Protein AF-A0A7Y4X957-F1 (afdb_monomer_lite)

pLDDT: mean 72.12, std 13.3, range [42.69, 87.0]

Sequence (55 aa):
MTEPTDECAHPACHCPAELGNDYCSDYCRFTPPHPAEVCQCGHDDCELEVDGVLA

Secondary structure (DSSP, 8-state):
------S-SSTT--SPPPTTSSSSSHHHHHS---TT-------TTTS--------

Radius of gyration: 12.7 Å; chains: 1; bounding box: 46×25×25 Å

Foldseek 3Di:
DDDQPQAAPQPLFGHGPDDPDNHVDVQSVPDDRDPVDHDPRVDPRSPPPPPDDDD

Structure (mmCIF, N/CA/C/O backbone):
data_AF-A0A7Y4X957-F1
#
_entry.id   AF-A0A7Y4X957-F1
#
loop_
_atom_site.group_PDB
_atom_site.id
_atom_site.type_symbol
_atom_site.label_atom_id
_atom_site.label_alt_id
_atom_site.label_comp_id
_atom_site.label_asym_id
_atom_site.label_entity_id
_atom_site.label_seq_id
_atom_site.pdbx_PDB_ins_code
_atom_site.Cartn_x
_atom_site.Cartn_y
_atom_site.Cartn_z
_atom_site.occupancy
_atom_site.B_iso_or_equiv
_atom_site.auth_seq_id
_atom_site.auth_comp_id
_atom_site.auth_asym_id
_atom_site.auth_atom_id
_atom_site.pdbx_PDB_model_num
ATOM 1 N N . MET A 1 1 ? -21.154 -5.353 10.041 1.00 42.69 1 MET A N 1
ATOM 2 C CA . MET A 1 1 ? -19.710 -5.413 10.317 1.00 42.69 1 MET A CA 1
ATOM 3 C C . MET A 1 1 ? -19.082 -5.443 8.945 1.00 42.69 1 MET A C 1
ATOM 5 O O . MET A 1 1 ? -19.242 -6.442 8.266 1.00 42.69 1 MET A O 1
ATOM 9 N N . THR A 1 2 ? -18.623 -4.293 8.459 1.00 45.25 2 THR A N 1
ATOM 10 C CA . THR A 1 2 ? -18.085 -4.174 7.100 1.00 45.25 2 THR A CA 1
ATOM 11 C C . THR A 1 2 ? -16.655 -4.674 7.166 1.00 45.25 2 THR A C 1
ATOM 13 O O . THR A 1 2 ? -15.839 -4.075 7.861 1.00 45.25 2 THR A O 1
ATOM 16 N N . GLU A 1 3 ? -16.408 -5.825 6.559 1.00 48.72 3 GLU A N 1
ATOM 17 C CA . GLU A 1 3 ? -15.082 -6.420 6.435 1.00 48.72 3 GLU A CA 1
ATOM 18 C C . GLU A 1 3 ? -14.207 -5.431 5.643 1.00 48.72 3 GLU A C 1
ATOM 20 O O . GLU A 1 3 ? -14.621 -5.035 4.547 1.00 48.72 3 GLU A O 1
ATOM 25 N N . PRO A 1 4 ? -13.076 -4.935 6.187 1.00 55.47 4 PRO A N 1
ATOM 26 C CA . PRO A 1 4 ? -12.109 -4.239 5.354 1.00 55.47 4 PRO A CA 1
ATOM 27 C C . PRO A 1 4 ? -11.660 -5.261 4.315 1.00 55.47 4 PRO A C 1
ATOM 29 O O . PRO A 1 4 ? -11.209 -6.336 4.670 1.00 55.47 4 PRO A O 1
ATOM 32 N N . THR A 1 5 ? -11.866 -4.993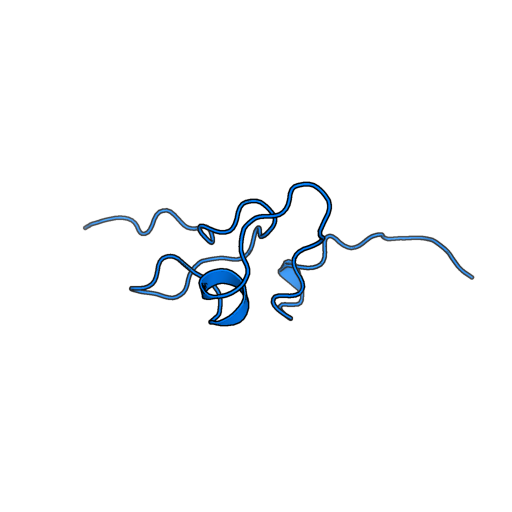 3.035 1.00 54.84 5 THR A N 1
ATOM 33 C CA . THR A 1 5 ? -11.275 -5.826 1.989 1.00 54.84 5 THR A CA 1
ATOM 34 C C . THR A 1 5 ? -9.766 -5.579 2.026 1.00 54.84 5 THR A C 1
ATOM 36 O O . THR A 1 5 ? -9.290 -4.570 1.518 1.00 54.84 5 THR A O 1
ATOM 39 N N . ASP A 1 6 ? -9.110 -6.488 2.749 1.00 68.31 6 ASP A N 1
ATOM 40 C CA . ASP A 1 6 ? -7.782 -6.579 3.374 1.00 68.31 6 ASP A CA 1
ATOM 41 C C . ASP A 1 6 ? -6.511 -6.195 2.584 1.00 68.31 6 ASP A C 1
ATOM 43 O O . ASP A 1 6 ? -5.416 -6.510 3.038 1.00 68.31 6 ASP A O 1
ATOM 47 N N . GLU A 1 7 ? -6.577 -5.496 1.451 1.00 75.44 7 GLU A N 1
ATOM 48 C CA . GLU A 1 7 ? -5.387 -5.241 0.622 1.00 75.44 7 GLU A CA 1
ATOM 49 C C . GLU A 1 7 ? -5.329 -3.796 0.116 1.00 75.44 7 GLU A C 1
ATOM 51 O O . GLU A 1 7 ? -6.344 -3.157 -0.163 1.00 75.44 7 GLU A O 1
ATOM 56 N N . CYS A 1 8 ? -4.112 -3.265 0.012 1.00 85.44 8 CYS A N 1
ATOM 57 C CA . CYS A 1 8 ? -3.837 -1.948 -0.539 1.00 85.44 8 CYS A CA 1
ATOM 58 C C . CYS A 1 8 ? -4.420 -1.831 -1.955 1.00 85.44 8 CYS A C 1
ATOM 60 O O . CYS A 1 8 ? -4.160 -2.660 -2.822 1.00 85.44 8 CYS A O 1
ATOM 62 N N . ALA A 1 9 ? -5.132 -0.741 -2.237 1.00 85.19 9 ALA A N 1
ATOM 63 C CA . ALA A 1 9 ? -5.714 -0.454 -3.547 1.00 85.19 9 ALA A CA 1
ATOM 64 C C . ALA A 1 9 ? -4.666 -0.210 -4.651 1.00 85.19 9 ALA A C 1
ATOM 66 O O . ALA A 1 9 ? -5.019 -0.037 -5.820 1.00 85.19 9 ALA A O 1
ATOM 67 N N . HIS A 1 10 ? -3.378 -0.165 -4.301 1.00 81.75 10 HIS A N 1
ATOM 68 C CA . HIS A 1 10 ? -2.302 -0.034 -5.268 1.00 81.75 10 HIS A CA 1
ATOM 69 C C . HIS A 1 10 ? -1.991 -1.406 -5.895 1.00 81.75 10 HIS A C 1
ATOM 71 O O . HIS A 1 10 ? -1.520 -2.292 -5.196 1.00 81.75 10 HIS A O 1
ATOM 77 N N . PRO A 1 11 ? -2.160 -1.593 -7.216 1.00 79.81 11 PRO A N 1
ATOM 78 C CA . PRO A 1 11 ? -2.120 -2.904 -7.872 1.00 79.81 11 PRO A CA 1
ATOM 79 C C . PRO A 1 11 ? -0.744 -3.579 -7.869 1.00 79.81 11 PRO A C 1
ATOM 81 O O . PRO A 1 11 ? -0.663 -4.777 -8.105 1.00 79.81 11 PRO A O 1
ATOM 84 N N . ALA A 1 12 ? 0.333 -2.823 -7.634 1.00 78.44 12 ALA A N 1
ATOM 85 C CA . ALA A 1 12 ? 1.673 -3.384 -7.437 1.00 78.44 12 ALA A CA 1
ATOM 86 C C . ALA A 1 12 ? 2.015 -3.628 -5.952 1.00 78.44 12 ALA A C 1
ATOM 88 O O . ALA A 1 12 ? 3.150 -3.972 -5.641 1.00 78.44 12 ALA A O 1
ATOM 89 N N . CYS A 1 13 ? 1.077 -3.373 -5.034 1.00 82.50 13 CYS A N 1
ATOM 90 C CA . CYS A 1 13 ? 1.243 -3.503 -3.590 1.00 82.50 13 CYS A CA 1
ATOM 91 C C . CYS A 1 13 ? 0.334 -4.613 -3.065 1.00 82.50 13 CYS A C 1
ATOM 93 O O . CYS A 1 13 ? -0.857 -4.620 -3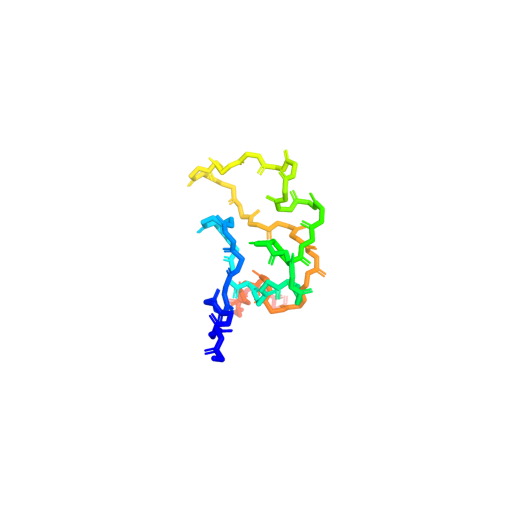.354 1.00 82.50 13 CYS A O 1
ATOM 95 N N . HIS A 1 14 ? 0.892 -5.498 -2.247 1.00 80.44 14 HIS A N 1
ATOM 96 C CA . HIS A 1 14 ? 0.151 -6.582 -1.597 1.00 80.44 14 HIS A CA 1
ATOM 97 C C . HIS A 1 14 ? 0.009 -6.382 -0.084 1.00 80.44 14 HIS A C 1
ATOM 99 O O . HIS A 1 14 ? -0.426 -7.277 0.630 1.00 80.44 14 HIS A O 1
ATOM 105 N N . CYS A 1 15 ? 0.373 -5.204 0.426 1.00 84.06 15 CYS A N 1
ATOM 106 C CA . CYS A 1 15 ? 0.272 -4.929 1.851 1.00 84.06 15 CYS A CA 1
ATOM 107 C C . CYS A 1 15 ? -1.182 -4.775 2.299 1.00 84.06 15 CYS A C 1
ATOM 109 O O . CYS A 1 15 ? -2.000 -4.257 1.533 1.00 84.06 15 CYS A O 1
ATOM 111 N N . PRO A 1 16 ? -1.484 -5.086 3.570 1.00 84.75 16 PRO A N 1
ATOM 112 C CA . PRO A 1 16 ? -2.772 -4.750 4.147 1.00 84.75 16 PRO A CA 1
ATOM 113 C C . PRO A 1 16 ? -2.971 -3.232 4.167 1.00 84.75 16 PRO A C 1
ATOM 115 O O . PRO A 1 16 ? -2.055 -2.466 4.484 1.00 84.75 16 PRO A O 1
ATOM 118 N N . ALA A 1 17 ? -4.171 -2.790 3.801 1.00 83.81 17 ALA A N 1
ATOM 119 C CA . ALA A 1 17 ? -4.536 -1.382 3.882 1.00 83.81 17 ALA A CA 1
ATOM 120 C C . ALA A 1 17 ? -4.696 -0.933 5.349 1.00 83.81 17 ALA A C 1
ATOM 122 O O . ALA A 1 17 ? -5.064 -1.727 6.219 1.00 83.81 17 ALA A O 1
ATOM 123 N N . GLU A 1 18 ? -4.424 0.343 5.644 1.00 79.50 18 GLU A N 1
ATOM 124 C CA . GLU A 1 18 ? -4.628 0.869 6.998 1.00 79.50 18 GLU A CA 1
ATOM 125 C C . GLU A 1 18 ? -6.117 0.894 7.374 1.00 79.50 18 GLU A C 1
ATOM 127 O O . GLU A 1 18 ? -6.988 1.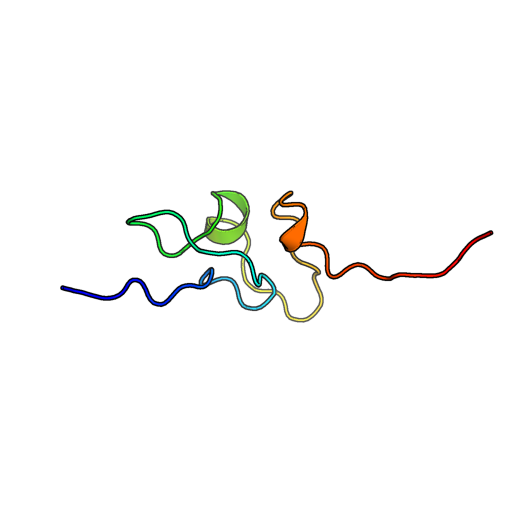152 6.546 1.00 79.50 18 GLU A O 1
ATOM 132 N N . LEU A 1 19 ? -6.435 0.681 8.655 1.00 75.38 19 LEU A N 1
ATOM 133 C CA . LEU A 1 19 ? -7.821 0.644 9.121 1.00 75.38 19 LEU A CA 1
ATOM 134 C C . LEU A 1 19 ? -8.532 1.987 8.858 1.00 75.38 19 LEU A C 1
ATOM 136 O O . LEU A 1 19 ? -8.297 2.975 9.552 1.00 75.38 19 LEU A O 1
ATOM 140 N N . GLY A 1 20 ? -9.442 1.999 7.882 1.00 77.38 20 GLY A N 1
ATOM 141 C CA . GLY A 1 20 ? -10.173 3.199 7.459 1.00 77.38 20 GLY A CA 1
ATOM 142 C C . GLY A 1 20 ? -9.563 3.944 6.266 1.00 77.38 20 GLY A C 1
ATOM 143 O O . GLY A 1 20 ? -10.092 4.991 5.897 1.00 77.38 20 GLY A O 1
ATOM 144 N N . ASN A 1 21 ? -8.504 3.411 5.654 1.00 80.62 21 ASN A N 1
ATOM 145 C CA . ASN A 1 21 ? -7.950 3.865 4.381 1.00 80.62 21 ASN A CA 1
ATOM 146 C C . ASN A 1 21 ? -7.880 2.700 3.385 1.00 80.62 21 ASN A C 1
ATOM 148 O O . ASN A 1 21 ? -7.735 1.548 3.769 1.00 80.62 21 ASN A O 1
ATOM 152 N N . ASP A 1 22 ? -7.917 3.011 2.091 1.00 85.12 22 ASP A N 1
ATOM 153 C CA . ASP A 1 22 ? -7.753 2.016 1.021 1.00 85.12 22 ASP A CA 1
ATOM 154 C C . ASP A 1 22 ? -6.276 1.740 0.681 1.00 85.12 22 ASP A C 1
ATOM 156 O O . ASP A 1 22 ? -5.974 0.961 -0.215 1.00 85.12 22 ASP A O 1
ATOM 160 N N . TYR A 1 23 ? -5.332 2.399 1.354 1.00 85.81 23 TYR A N 1
ATOM 161 C CA . TYR A 1 23 ? -3.903 2.327 1.048 1.00 85.81 23 TYR A CA 1
ATOM 162 C C . TYR A 1 23 ? -3.119 1.930 2.295 1.00 85.81 23 TYR A C 1
ATOM 164 O O . TYR A 1 23 ? -3.499 2.282 3.410 1.00 85.81 23 TYR A O 1
ATOM 172 N N . CYS A 1 24 ? -2.013 1.213 2.101 1.00 85.62 24 CYS A N 1
ATOM 173 C CA . CYS A 1 24 ? -1.112 0.856 3.197 1.00 85.62 24 CYS A CA 1
ATOM 174 C C . CYS A 1 24 ? -0.240 2.040 3.658 1.00 85.62 24 CYS A C 1
ATOM 176 O O . CYS A 1 24 ? 0.224 2.053 4.791 1.00 85.62 24 CYS A O 1
ATOM 178 N N . SER A 1 25 ? 0.003 3.024 2.785 1.00 85.00 25 SER A N 1
ATOM 179 C CA . SER A 1 25 ? 0.755 4.239 3.102 1.00 85.00 25 SER A CA 1
ATOM 180 C C . SER A 1 25 ? 0.430 5.372 2.124 1.00 85.00 25 SER A C 1
ATOM 182 O O . SER A 1 25 ? -0.126 5.148 1.041 1.00 85.00 25 SER A O 1
ATOM 184 N N . ASP A 1 26 ? 0.835 6.599 2.469 1.00 87.00 26 ASP A N 1
ATOM 185 C CA . ASP A 1 26 ? 0.739 7.760 1.577 1.00 87.00 26 ASP A CA 1
ATOM 186 C C . ASP A 1 26 ? 1.458 7.535 0.239 1.00 87.00 26 ASP A C 1
ATOM 188 O O . ASP A 1 26 ? 1.002 8.027 -0.791 1.00 87.00 26 ASP A O 1
ATOM 192 N N . TYR A 1 27 ? 2.542 6.749 0.213 1.00 84.94 27 TYR A N 1
ATOM 193 C CA . TYR A 1 27 ? 3.244 6.432 -1.031 1.00 84.94 27 TYR A CA 1
ATOM 194 C C . TYR A 1 27 ? 2.298 5.779 -2.038 1.00 84.94 27 TYR A C 1
ATOM 196 O O . TYR A 1 27 ? 2.154 6.265 -3.152 1.00 84.94 27 TYR A O 1
ATOM 204 N N . CYS A 1 28 ? 1.579 4.734 -1.635 1.00 86.12 28 CYS A N 1
ATOM 205 C CA . CYS A 1 28 ? 0.623 4.051 -2.504 1.00 86.12 28 CYS A CA 1
ATOM 206 C C . CYS A 1 28 ? -0.571 4.932 -2.897 1.00 86.12 28 CYS A C 1
ATOM 208 O O . CYS A 1 28 ? -1.185 4.695 -3.933 1.00 86.12 28 CYS A O 1
ATOM 210 N N . ARG A 1 29 ? -0.898 5.943 -2.084 1.00 86.12 29 ARG A N 1
ATOM 211 C CA . ARG A 1 29 ? -1.968 6.909 -2.358 1.00 86.12 29 ARG A CA 1
ATOM 212 C C . ARG A 1 29 ? -1.573 7.946 -3.411 1.00 86.12 29 ARG A C 1
ATOM 214 O O . ARG A 1 29 ? -2.419 8.362 -4.201 1.00 86.12 29 ARG A O 1
ATOM 221 N N . PHE A 1 30 ? -0.324 8.413 -3.384 1.00 85.56 30 PHE A N 1
ATOM 222 C CA . PHE A 1 30 ? 0.175 9.459 -4.284 1.00 85.56 30 PHE A CA 1
ATOM 223 C C . PHE A 1 30 ? 0.879 8.908 -5.525 1.00 85.56 30 PHE A C 1
ATOM 225 O O . PHE A 1 30 ? 0.924 9.594 -6.548 1.00 85.56 30 PHE A O 1
ATOM 232 N N . THR A 1 31 ? 1.413 7.691 -5.452 1.00 81.62 31 THR A N 1
ATOM 233 C CA . THR A 1 31 ? 2.059 7.016 -6.574 1.00 81.62 31 THR A CA 1
ATOM 234 C C . THR A 1 31 ? 0.995 6.425 -7.496 1.00 81.62 31 THR A C 1
ATOM 236 O O . THR A 1 31 ? 0.188 5.600 -7.061 1.00 81.62 31 THR A O 1
ATOM 239 N N . PRO A 1 32 ? 0.949 6.842 -8.771 1.00 75.69 32 PRO A N 1
ATOM 240 C CA . PRO A 1 32 ? 0.032 6.257 -9.727 1.00 75.69 32 PRO A CA 1
ATOM 241 C C . PRO A 1 32 ? 0.447 4.816 -10.053 1.00 75.69 32 PRO A C 1
ATOM 243 O O . PRO A 1 32 ? 1.638 4.523 -10.154 1.00 75.69 32 PRO A O 1
ATOM 246 N N . PRO A 1 33 ? -0.524 3.923 -10.293 1.00 67.06 33 PRO A N 1
ATOM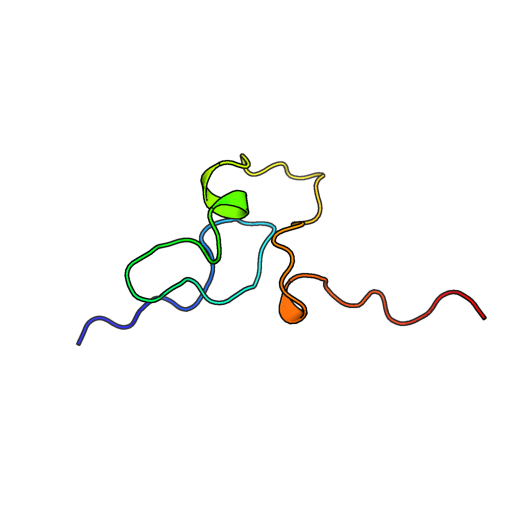 247 C CA . PRO A 1 33 ? -0.243 2.544 -10.649 1.00 67.06 33 PRO A CA 1
ATOM 248 C C . PRO A 1 33 ? 0.447 2.473 -12.010 1.00 67.06 33 PRO A C 1
ATOM 250 O O . PRO A 1 33 ? -0.191 2.643 -13.051 1.00 67.06 33 PRO A O 1
ATOM 253 N N . HIS A 1 34 ? 1.748 2.199 -12.013 1.00 67.81 34 HIS A N 1
ATOM 254 C CA . HIS A 1 34 ? 2.499 1.945 -13.232 1.00 67.81 34 HIS A CA 1
ATOM 255 C C . HIS A 1 34 ? 2.780 0.444 -13.382 1.00 67.81 34 HIS A C 1
ATOM 257 O O . HIS A 1 34 ? 3.324 -0.180 -12.475 1.00 67.81 34 HIS A O 1
ATOM 263 N N . PRO A 1 35 ? 2.475 -0.157 -14.547 1.00 60.72 35 PRO A N 1
ATOM 264 C CA . PRO A 1 35 ? 2.610 -1.600 -14.760 1.00 60.72 35 PRO A CA 1
ATOM 265 C C . PRO A 1 35 ? 4.066 -2.097 -14.798 1.00 60.72 35 PRO A C 1
ATOM 267 O O . PRO A 1 35 ? 4.293 -3.297 -14.906 1.00 60.72 35 PRO A O 1
ATOM 270 N N . ALA A 1 36 ? 5.044 -1.190 -14.762 1.00 62.00 36 ALA A N 1
ATOM 271 C CA . ALA A 1 36 ? 6.470 -1.503 -14.820 1.00 62.00 36 ALA A CA 1
ATOM 272 C C . ALA A 1 36 ? 7.204 -1.236 -13.493 1.00 62.00 36 ALA A C 1
ATOM 274 O O . ALA A 1 36 ? 8.416 -1.427 -13.431 1.00 62.00 36 ALA A O 1
ATOM 275 N N . GLU A 1 37 ? 6.503 -0.767 -12.457 1.00 66.94 37 GLU A N 1
ATOM 276 C CA . GLU A 1 37 ? 7.120 -0.268 -11.228 1.00 66.94 37 GLU A CA 1
ATOM 277 C C . GLU A 1 37 ? 6.800 -1.187 -10.048 1.00 66.94 37 GLU A C 1
ATOM 279 O O . GLU A 1 37 ? 5.643 -1.508 -9.778 1.00 66.94 37 GLU A O 1
ATOM 284 N N . VAL A 1 38 ? 7.850 -1.620 -9.349 1.00 72.56 38 VAL A N 1
ATOM 285 C CA . VAL A 1 38 ? 7.733 -2.370 -8.095 1.00 72.56 38 VAL A CA 1
ATOM 286 C C . VAL A 1 38 ? 7.274 -1.400 -7.011 1.00 72.56 38 VAL A C 1
ATOM 288 O O . VAL A 1 38 ? 7.783 -0.279 -6.930 1.00 72.56 38 VAL A O 1
ATOM 291 N N . CYS A 1 39 ? 6.315 -1.805 -6.180 1.00 80.50 39 CYS A N 1
ATOM 292 C CA . CYS A 1 39 ? 5.844 -0.953 -5.100 1.00 80.50 39 CYS A CA 1
ATOM 293 C C . CYS A 1 39 ? 6.937 -0.758 -4.043 1.00 80.50 39 CYS 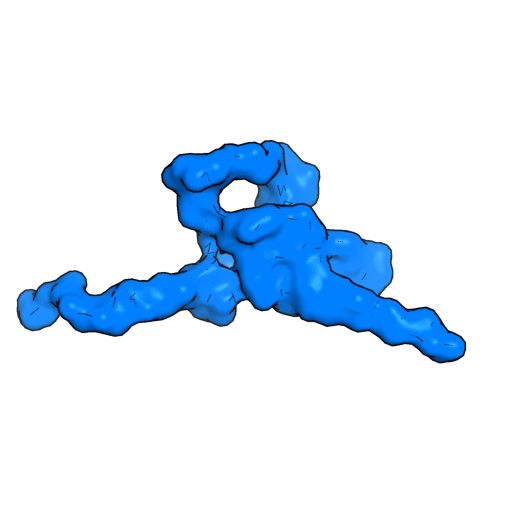A C 1
ATOM 295 O O . CYS A 1 39 ? 7.387 -1.712 -3.421 1.00 80.50 39 CYS A O 1
ATOM 297 N N . GLN A 1 40 ? 7.325 0.496 -3.806 1.00 80.75 40 GLN A N 1
ATOM 298 C CA . GLN A 1 40 ? 8.319 0.877 -2.795 1.00 80.75 40 GLN A CA 1
ATOM 299 C C . GLN A 1 40 ? 7.640 1.498 -1.574 1.00 80.75 40 GLN A C 1
ATOM 301 O O . GLN A 1 40 ? 8.086 2.509 -1.037 1.00 80.75 40 GLN A O 1
ATOM 306 N N . CYS A 1 41 ? 6.529 0.896 -1.139 1.00 83.69 41 CYS A N 1
ATOM 307 C CA . CYS A 1 41 ? 5.774 1.383 0.012 1.00 83.69 41 CYS A CA 1
ATOM 308 C C . CYS A 1 41 ? 6.587 1.354 1.318 1.00 83.69 41 CYS A C 1
ATOM 310 O O . CYS A 1 41 ? 6.226 2.037 2.274 1.00 83.69 41 CYS A O 1
ATOM 312 N N . GLY A 1 42 ? 7.696 0.603 1.331 1.00 78.50 42 GLY A N 1
ATOM 313 C CA . GLY A 1 42 ? 8.644 0.533 2.439 1.00 78.50 42 GLY A CA 1
ATOM 314 C C . GLY A 1 42 ? 8.231 -0.435 3.544 1.00 78.50 42 GLY A C 1
ATOM 315 O O . GLY A 1 42 ? 8.852 -0.425 4.602 1.00 78.50 42 GLY A O 1
ATOM 316 N N . HIS A 1 43 ? 7.194 -1.249 3.327 1.00 82.38 43 HIS A N 1
ATOM 317 C CA . HIS A 1 43 ? 6.858 -2.338 4.240 1.00 82.38 43 HIS A CA 1
ATOM 318 C C . HIS A 1 43 ? 7.644 -3.593 3.870 1.00 82.38 43 HIS A C 1
ATOM 320 O O . HIS A 1 43 ? 7.739 -3.924 2.690 1.00 82.38 43 HIS A O 1
ATOM 326 N N . ASP A 1 44 ? 8.144 -4.299 4.884 1.00 71.81 44 ASP A N 1
ATOM 327 C CA . ASP A 1 44 ? 8.874 -5.567 4.738 1.00 71.81 44 ASP A CA 1
ATOM 328 C C . ASP A 1 44 ? 8.114 -6.578 3.866 1.00 71.81 44 ASP A C 1
ATOM 330 O O . ASP A 1 44 ? 8.694 -7.209 2.998 1.00 71.81 44 ASP A O 1
ATOM 334 N N . ASP A 1 45 ? 6.793 -6.662 4.038 1.00 69.06 45 ASP A N 1
ATOM 335 C CA . ASP A 1 45 ? 5.925 -7.603 3.313 1.00 69.06 45 ASP A CA 1
ATOM 336 C C . ASP A 1 45 ? 5.533 -7.111 1.894 1.00 69.06 45 ASP A C 1
ATOM 338 O O . ASP A 1 45 ? 4.876 -7.808 1.128 1.00 69.06 45 ASP A O 1
ATOM 342 N N . CYS A 1 46 ? 5.908 -5.875 1.533 1.00 75.12 46 CYS A N 1
ATOM 343 C CA . CYS A 1 46 ? 5.651 -5.250 0.221 1.00 75.12 46 CYS A CA 1
ATOM 344 C C . CYS A 1 46 ? 6.672 -5.694 -0.822 1.00 75.12 46 CYS A C 1
ATOM 346 O O . CYS A 1 46 ? 6.359 -5.814 -2.009 1.00 75.12 46 CYS A O 1
ATOM 348 N N . GLU A 1 47 ? 7.915 -5.875 -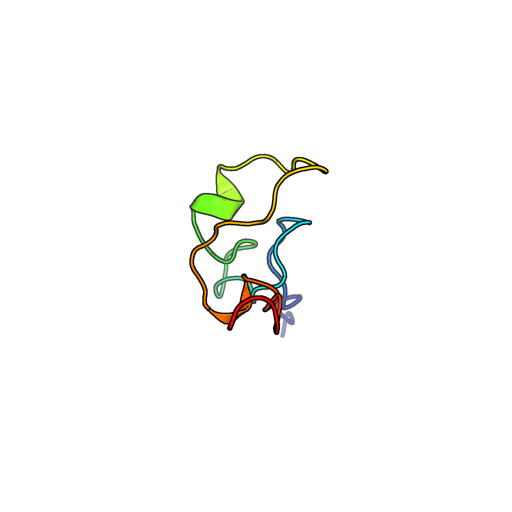0.376 1.00 65.75 47 GLU A N 1
ATOM 349 C CA . GLU A 1 47 ? 8.991 -6.379 -1.201 1.00 65.75 47 GLU A CA 1
ATOM 350 C C . GLU A 1 47 ? 8.778 -7.884 -1.295 1.00 65.75 47 GLU A C 1
ATOM 352 O O . GLU A 1 47 ? 9.079 -8.625 -0.367 1.00 65.75 47 GLU A O 1
ATOM 357 N N . LEU A 1 48 ? 8.187 -8.336 -2.405 1.00 59.38 48 LEU A N 1
ATOM 358 C CA . LEU A 1 48 ? 8.232 -9.747 -2.765 1.00 59.38 48 LEU A CA 1
ATOM 359 C C . LEU A 1 48 ? 9.706 -10.131 -2.758 1.00 59.38 48 LEU A C 1
ATOM 361 O O . LEU A 1 48 ? 10.431 -9.752 -3.681 1.00 59.38 48 LEU A O 1
ATOM 365 N N . GLU A 1 49 ? 10.134 -10.802 -1.690 1.00 48.03 49 GLU A N 1
ATOM 366 C CA . GLU A 1 49 ? 11.501 -11.247 -1.505 1.00 48.03 49 GLU A CA 1
ATOM 367 C C . GLU A 1 49 ? 11.918 -11.956 -2.793 1.00 48.03 49 GLU A C 1
ATOM 369 O O . GLU A 1 49 ? 11.467 -13.063 -3.100 1.00 48.03 49 GLU A O 1
ATOM 374 N N . VAL A 1 50 ? 12.770 -11.311 -3.591 1.00 51.78 50 VAL A N 1
ATOM 375 C CA . VAL A 1 50 ? 13.551 -12.030 -4.590 1.00 51.78 50 VAL A CA 1
ATOM 376 C C . VAL A 1 50 ? 14.634 -12.735 -3.788 1.00 51.78 50 VAL A C 1
ATOM 378 O O . VAL A 1 50 ? 15.784 -12.301 -3.729 1.00 51.78 50 VAL A O 1
ATOM 381 N N . ASP A 1 51 ? 14.223 -13.803 -3.106 1.00 52.28 51 ASP A N 1
ATOM 382 C CA . ASP A 1 51 ? 15.118 -14.755 -2.478 1.00 52.28 51 ASP A CA 1
ATOM 383 C C . ASP A 1 51 ? 16.045 -15.307 -3.570 1.00 52.28 51 ASP A C 1
ATOM 385 O O . ASP A 1 51 ? 15.630 -16.030 -4.479 1.00 52.28 51 ASP A O 1
ATOM 389 N N . GLY A 1 52 ? 17.319 -14.917 -3.502 1.00 58.19 52 GLY A N 1
ATOM 390 C CA . GLY A 1 52 ? 18.401 -15.748 -4.021 1.00 58.19 52 GLY A CA 1
ATOM 391 C C . GLY A 1 52 ? 19.128 -15.304 -5.293 1.00 58.19 52 GLY A C 1
ATOM 392 O O . GLY A 1 52 ? 19.171 -16.057 -6.262 1.00 58.19 52 GLY A O 1
ATOM 393 N N . VAL A 1 53 ? 19.843 -14.175 -5.257 1.00 57.31 53 VAL A N 1
ATOM 394 C CA . VAL A 1 53 ? 21.146 -13.986 -5.950 1.00 57.31 53 VAL A CA 1
ATOM 395 C C . VAL A 1 53 ? 21.780 -12.719 -5.347 1.00 57.31 53 VAL A C 1
ATOM 397 O O . VAL A 1 53 ? 21.196 -11.651 -5.446 1.00 57.31 53 VAL A O 1
ATOM 400 N N . LEU A 1 54 ? 22.885 -12.719 -4.597 1.00 50.72 54 LEU A N 1
ATOM 401 C CA . LEU A 1 54 ? 24.232 -13.277 -4.781 1.00 50.72 54 LEU A CA 1
ATOM 402 C C . LEU A 1 54 ? 24.869 -13.290 -3.359 1.00 50.72 54 LEU A C 1
ATOM 404 O O . LEU A 1 54 ? 24.777 -12.282 -2.662 1.00 50.72 54 LEU A O 1
ATOM 408 N N . ALA A 1 55 ? 25.251 -14.435 -2.784 1.00 45.72 55 ALA A N 1
ATOM 409 C CA . ALA A 1 55 ? 26.619 -14.989 -2.766 1.00 45.72 55 ALA A CA 1
ATOM 410 C C . ALA A 1 55 ? 27.736 -13.987 -2.417 1.00 45.72 55 ALA A C 1
ATOM 412 O O . ALA A 1 55 ? 27.982 -13.067 -3.228 1.00 45.72 55 ALA A O 1
#